Protein AF-A0AAE8NFL1-F1 (afdb_monomer)

Secondary structure (DSSP, 8-state):
-EE-TTSGGGEEB---BSTTSS--BEEEEEEEEESSSEEEEEEEEEE--SSSPEEEEEEETTPPPEEEEE---SSTT--EEEEEEEEE-SEEEEEEEEE-TTSBPPEEEEEPPPEE-

InterPro domains:
  IPR005084 Carbohydrate binding module family 6 [PS51175] (1-114)
  IPR008979 Galactose-binding-like domain superfamily [SSF49785] (3-110)
  IPR055240 Alpha-galactosidase, CBM13 domain [PF22704] (26-110)

Sequence (117 aa):
MSSCGACSGGQDVGYVGNGDGTSNGTLTINGISVAADGTYSVAIAYVNGDSAPRSAQLSFDGAAPVSVSFPSTGGWGNVSTLTVTGAFRQGSANTLKFANPTGWAPDIDGIGAPAKQ

Solvent-accessible surface area (backbone atoms only — not comparable to full-atom values): 6156 Å² total; per-residue (Å²): 114,44,84,22,86,67,32,66,94,36,32,28,44,53,78,24,8,13,59,80,76,79,50,80,30,64,46,71,50,69,59,45,62,39,96,51,68,46,50,26,41,31,38,34,34,31,27,24,48,48,94,56,63,30,44,31,32,40,21,41,69,80,42,84,64,44,83,44,79,43,61,48,39,85,23,74,69,29,71,42,74,49,77,45,74,44,59,48,56,53,44,45,80,30,36,44,34,41,32,17,89,85,26,46,28,50,26,37,41,46,69,52,78,65,41,77,112

Mean predicted aligned error: 5.53 Å

pLDDT: mean 87.41, std 10.49, range [55.75, 96.31]

Radius of gyration: 13.8 Å; Cα contacts (8 Å, |Δi|>4): 326; chains: 1; bounding box: 31×30×35 Å

Nearest PDB structures (foldseek):
  7byx-assembly4_D  TM=9.522E-01  e=3.851E-08  Phanerodontia chrysosporium
  7byv-assembly1_A  TM=9.516E-01  e=8.479E-08  Phanerodontia chrysosporium
  7byt-assembly1_A  TM=9.484E-01  e=9.420E-08  Phanerodontia chrysosporium
  2w46-assembly1_A  TM=7.228E-01  e=1.060E-06  Cellvibrio japonicus
  2w3j-assembly1_A  TM=6.649E-01  e=3.200E-06  uncultured bacterium

Organism: Burkholderia cepacia (NCBI:txid292)

Structure (mmCIF, N/CA/C/O backbone):
data_AF-A0AAE8NFL1-F1
#
_entry.id   AF-A0AAE8NFL1-F1
#
loop_
_atom_site.group_PDB
_atom_site.id
_atom_site.type_symbol
_atom_site.label_atom_id
_atom_site.label_alt_id
_atom_site.label_comp_id
_atom_site.label_asym_id
_atom_site.label_entity_id
_atom_site.label_seq_id
_atom_site.pdbx_PDB_ins_code
_atom_site.Cartn_x
_atom_site.Cartn_y
_atom_site.Cartn_z
_atom_site.occupancy
_atom_site.B_iso_or_equiv
_atom_site.auth_seq_id
_atom_site.auth_comp_id
_atom_site.auth_asym_id
_atom_site.auth_atom_id
_atom_site.pdbx_PDB_model_num
ATOM 1 N N . MET A 1 1 ? -5.252 8.287 -13.217 1.00 55.75 1 MET A N 1
ATOM 2 C CA . MET A 1 1 ? -5.625 6.878 -13.435 1.00 55.75 1 MET A CA 1
ATOM 3 C C . MET A 1 1 ? -5.010 6.455 -14.749 1.00 55.75 1 MET A C 1
ATOM 5 O O . MET A 1 1 ? -5.146 7.201 -15.718 1.00 55.75 1 MET A O 1
ATOM 9 N N . SER A 1 2 ? -4.289 5.346 -14.756 1.00 59.56 2 SER A N 1
ATOM 10 C CA . SER A 1 2 ? -3.659 4.756 -15.941 1.00 59.56 2 SER A CA 1
ATOM 11 C C . SER A 1 2 ? -4.428 3.506 -16.361 1.00 59.56 2 SER A C 1
ATOM 13 O O . SER A 1 2 ? -5.181 2.931 -15.580 1.00 59.56 2 SER A O 1
ATOM 15 N N . SER A 1 3 ? -4.336 3.139 -17.639 1.00 61.06 3 SER A N 1
ATOM 16 C CA . SER A 1 3 ? -4.968 1.924 -18.152 1.00 61.06 3 SER A CA 1
ATOM 17 C C . SER A 1 3 ? -4.056 0.728 -17.901 1.00 61.06 3 SER A C 1
ATOM 19 O O . SER A 1 3 ? -2.947 0.687 -18.435 1.00 61.06 3 SER A O 1
ATOM 21 N N . CYS A 1 4 ? -4.549 -0.265 -17.173 1.00 60.00 4 CYS A N 1
ATOM 22 C CA . CYS A 1 4 ? -3.849 -1.513 -16.902 1.00 60.00 4 CYS A CA 1
ATOM 23 C C . CYS A 1 4 ? -4.828 -2.670 -17.130 1.00 60.00 4 CYS A C 1
ATOM 25 O O . CYS A 1 4 ? -5.733 -2.904 -16.338 1.00 60.00 4 CYS A O 1
ATOM 27 N N . GLY A 1 5 ? -4.673 -3.398 -18.242 1.00 59.81 5 GLY A N 1
ATOM 28 C CA . GLY A 1 5 ? -5.623 -4.446 -18.648 1.00 59.81 5 GLY A CA 1
ATOM 29 C C . GLY A 1 5 ? -5.706 -5.640 -17.689 1.00 59.81 5 GLY A C 1
ATOM 30 O O . GLY A 1 5 ? -6.702 -6.357 -17.702 1.00 59.81 5 GLY A O 1
ATOM 31 N N . ALA A 1 6 ? -4.680 -5.841 -16.859 1.00 66.81 6 ALA A N 1
ATOM 32 C CA . ALA A 1 6 ? -4.647 -6.864 -15.815 1.00 66.81 6 ALA A CA 1
ATOM 33 C C . ALA A 1 6 ? -5.152 -6.363 -14.448 1.00 66.81 6 ALA A C 1
ATOM 35 O O . ALA A 1 6 ? -5.331 -7.171 -13.540 1.00 66.81 6 ALA A O 1
ATOM 36 N N . CYS A 1 7 ? -5.365 -5.054 -14.302 1.00 65.56 7 CYS A N 1
ATOM 37 C CA . CYS A 1 7 ? -5.812 -4.433 -13.065 1.0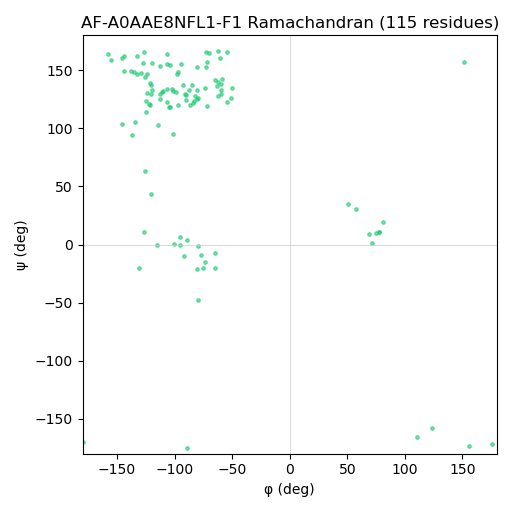0 65.56 7 CYS A CA 1
ATOM 38 C C . CYS A 1 7 ? -7.324 -4.587 -12.891 1.00 65.56 7 CYS A C 1
ATOM 40 O O . CYS A 1 7 ? -8.089 -4.702 -13.859 1.00 65.56 7 CYS A O 1
ATOM 42 N N . SER A 1 8 ? -7.771 -4.588 -11.642 1.00 66.44 8 SER A N 1
ATOM 43 C CA . SER A 1 8 ? -9.181 -4.569 -11.288 1.00 66.44 8 SER A CA 1
ATOM 44 C C . SER A 1 8 ? -9.888 -3.381 -11.957 1.00 66.44 8 SER A C 1
ATOM 46 O O . SER A 1 8 ? -9.488 -2.227 -11.863 1.00 66.44 8 SER A O 1
ATOM 48 N N . GLY A 1 9 ? -10.923 -3.668 -12.752 1.00 65.06 9 GLY A N 1
ATOM 49 C CA . GLY A 1 9 ? -11.628 -2.635 -13.524 1.00 65.06 9 GLY A CA 1
ATOM 50 C C . GLY A 1 9 ? -10.828 -2.009 -14.678 1.00 65.06 9 GLY A C 1
ATOM 51 O O . GLY A 1 9 ? -11.304 -1.052 -15.286 1.00 65.06 9 GLY A O 1
ATOM 52 N N . GLY A 1 10 ? -9.652 -2.547 -15.018 1.00 71.19 10 GLY A N 1
ATOM 53 C CA . GLY A 1 10 ? -8.826 -2.087 -16.137 1.00 71.19 10 GLY A CA 1
ATOM 54 C C . GLY A 1 10 ? -8.036 -0.800 -15.868 1.00 71.19 10 GLY A C 1
ATOM 55 O O . GLY A 1 10 ? -7.510 -0.207 -16.816 1.00 71.19 10 GLY A O 1
ATOM 56 N N . GLN A 1 11 ? -7.983 -0.334 -14.616 1.00 72.44 11 GLN A N 1
ATOM 57 C CA . GLN A 1 11 ? -7.366 0.939 -14.239 1.00 72.44 11 GLN A CA 1
ATOM 58 C C . GLN A 1 11 ? -6.552 0.821 -12.953 1.00 72.44 11 GLN A C 1
ATOM 60 O O . GLN A 1 11 ? -6.910 0.065 -12.061 1.00 72.44 11 GLN A O 1
ATOM 65 N N . ASP A 1 12 ? -5.502 1.625 -12.840 1.00 73.81 12 ASP A N 1
ATOM 66 C CA . ASP A 1 12 ? -4.704 1.787 -11.626 1.00 73.81 12 ASP A CA 1
ATOM 67 C C . ASP A 1 12 ? -4.461 3.271 -11.298 1.00 73.81 12 ASP A C 1
ATOM 69 O O . ASP A 1 12 ? -4.650 4.194 -12.109 1.00 73.81 12 ASP A O 1
ATOM 73 N N . VAL A 1 13 ? -4.077 3.528 -10.049 1.00 78.50 13 VAL A N 1
ATOM 74 C CA . VAL A 1 13 ? -3.696 4.854 -9.562 1.00 78.50 13 VAL A CA 1
ATOM 75 C C . VAL A 1 13 ? -2.175 4.946 -9.499 1.00 78.50 13 VAL A C 1
ATOM 77 O O . VAL A 1 13 ? -1.560 4.570 -8.502 1.00 78.50 13 VAL A O 1
ATOM 80 N N . GLY A 1 14 ? -1.585 5.480 -10.568 1.00 75.31 14 GLY A N 1
ATOM 81 C CA . GLY A 1 14 ? -0.178 5.876 -10.609 1.00 75.31 14 GLY A CA 1
ATOM 82 C C . GLY A 1 14 ? 0.085 7.317 -10.163 1.00 75.31 14 GLY A C 1
ATOM 83 O O . GLY A 1 14 ? -0.824 8.039 -9.739 1.00 75.31 14 GLY A O 1
ATOM 84 N N . TYR A 1 15 ? 1.346 7.744 -10.282 1.00 73.81 15 TYR A N 1
ATOM 85 C CA . TYR A 1 15 ? 1.845 9.071 -9.868 1.00 73.81 15 TYR A CA 1
ATOM 86 C C . TYR A 1 15 ? 1.618 9.397 -8.381 1.00 73.81 15 TYR A C 1
ATOM 88 O O . TYR A 1 15 ? 1.459 10.554 -7.986 1.00 73.81 15 TYR A O 1
ATOM 96 N N . VAL A 1 16 ? 1.614 8.371 -7.532 1.00 78.62 16 VAL A N 1
ATOM 97 C C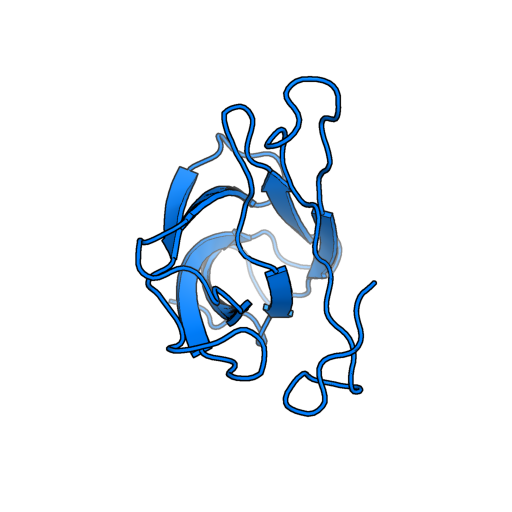A . VAL A 1 16 ? 1.603 8.545 -6.078 1.00 78.62 16 VAL A CA 1
ATOM 98 C C . VAL A 1 16 ? 3.036 8.806 -5.609 1.00 78.62 16 VAL A C 1
ATOM 100 O O . VAL A 1 16 ? 3.950 8.045 -5.915 1.00 78.62 16 VAL A O 1
ATOM 103 N N . GLY A 1 17 ? 3.237 9.876 -4.848 1.00 76.50 17 GLY A N 1
ATOM 104 C CA . GLY A 1 17 ? 4.527 10.308 -4.323 1.00 76.50 17 GLY A CA 1
ATOM 105 C C . GLY A 1 17 ? 5.061 11.596 -4.946 1.00 76.50 17 GLY A C 1
ATOM 106 O O . GLY A 1 17 ? 4.334 12.360 -5.581 1.00 76.50 17 GLY A O 1
ATOM 107 N N . ASN A 1 18 ? 6.348 11.828 -4.708 1.00 78.56 18 ASN A N 1
ATOM 108 C CA . ASN A 1 18 ? 7.108 13.015 -5.095 1.00 78.56 18 ASN A CA 1
ATOM 109 C C . ASN A 1 18 ? 8.277 12.639 -6.010 1.00 78.56 18 ASN A C 1
ATOM 111 O O . ASN A 1 18 ? 9.417 13.058 -5.817 1.00 78.56 18 ASN A O 1
ATOM 115 N N . GLY A 1 19 ? 8.029 11.759 -6.977 1.00 62.47 19 GLY A N 1
ATOM 116 C CA . GLY A 1 19 ? 9.095 11.303 -7.864 1.00 62.47 19 GLY A CA 1
ATOM 117 C C . GLY A 1 19 ? 9.482 12.304 -8.955 1.00 62.47 19 GLY A C 1
ATOM 118 O O . GLY A 1 19 ? 10.500 12.098 -9.607 1.00 62.47 19 GLY A O 1
ATOM 119 N N . ASP A 1 20 ? 8.727 13.389 -9.141 1.00 71.25 20 ASP A N 1
ATOM 120 C CA . ASP A 1 20 ? 9.103 14.536 -9.983 1.00 71.25 20 ASP A CA 1
ATOM 121 C C . ASP A 1 20 ? 9.752 15.688 -9.184 1.00 71.25 20 ASP A C 1
ATOM 123 O O . ASP A 1 20 ? 10.113 16.712 -9.763 1.00 71.25 20 ASP A O 1
ATOM 127 N N . GLY A 1 21 ? 9.894 15.545 -7.859 1.00 66.81 21 GLY A N 1
ATOM 128 C CA . GLY A 1 21 ? 10.486 16.546 -6.968 1.00 66.81 21 GLY A CA 1
ATOM 129 C C . GLY A 1 21 ? 9.637 17.803 -6.732 1.00 66.81 21 GLY A C 1
ATOM 130 O O . GLY A 1 21 ? 10.091 18.700 -6.019 1.00 66.81 21 GLY A O 1
ATOM 131 N N . THR A 1 22 ? 8.436 17.895 -7.314 1.00 65.88 22 THR A N 1
ATOM 132 C CA . THR A 1 22 ? 7.552 19.074 -7.210 1.00 65.88 22 THR A CA 1
ATOM 133 C C . THR A 1 22 ? 6.109 18.733 -6.831 1.00 65.88 22 THR A C 1
ATOM 135 O O . THR A 1 22 ? 5.398 19.589 -6.302 1.00 65.88 22 THR A O 1
ATOM 138 N N . SER A 1 23 ? 5.686 17.488 -7.035 1.00 67.75 23 SER A N 1
ATOM 139 C CA . SER A 1 23 ? 4.375 16.961 -6.675 1.00 67.75 23 SER A CA 1
ATOM 140 C C . SER A 1 23 ? 4.427 16.230 -5.336 1.00 67.75 23 SER A C 1
ATOM 142 O O . SER A 1 23 ? 5.410 15.606 -4.978 1.00 67.75 23 SER A O 1
ATOM 144 N N . ASN A 1 24 ? 3.340 16.244 -4.572 1.00 73.38 24 ASN A N 1
ATOM 145 C CA . ASN A 1 24 ? 3.199 15.377 -3.398 1.00 73.38 24 ASN A CA 1
ATOM 146 C C . ASN A 1 24 ? 1.904 14.580 -3.531 1.00 73.38 24 ASN A C 1
ATOM 148 O O . ASN A 1 24 ? 0.942 14.778 -2.782 1.00 73.38 24 ASN A O 1
ATOM 152 N N . GLY A 1 25 ? 1.856 13.744 -4.570 1.00 82.31 25 GLY A N 1
ATOM 153 C CA . GLY A 1 25 ? 0.705 12.901 -4.854 1.00 82.31 25 GLY A CA 1
ATOM 154 C C . GLY A 1 25 ? 0.486 11.929 -3.701 1.00 82.31 25 GLY A C 1
ATOM 155 O O . GLY A 1 25 ? 1.403 11.221 -3.289 1.00 82.31 25 GLY A O 1
ATOM 156 N N . THR A 1 26 ? -0.728 11.873 -3.165 1.00 88.12 26 THR A N 1
ATOM 157 C CA . THR A 1 26 ? -1.095 10.853 -2.177 1.00 88.12 26 THR A CA 1
ATOM 158 C C . THR A 1 26 ? -2.378 10.173 -2.608 1.00 88.12 26 THR A C 1
ATOM 160 O O . THR A 1 26 ? -3.242 10.802 -3.218 1.00 88.12 26 THR A O 1
ATOM 163 N N . LEU A 1 27 ? -2.497 8.892 -2.281 1.00 90.19 27 LEU A N 1
ATOM 164 C CA . LEU A 1 27 ? -3.716 8.118 -2.470 1.00 90.19 27 LEU A CA 1
ATOM 165 C C . LEU A 1 27 ? -4.265 7.763 -1.095 1.00 90.19 27 LEU A C 1
ATOM 167 O O . LEU A 1 27 ? -3.542 7.227 -0.265 1.00 90.19 27 LEU A O 1
ATOM 171 N N . THR A 1 28 ? -5.546 8.026 -0.861 1.00 92.44 28 THR A N 1
ATOM 172 C CA . THR A 1 28 ? -6.232 7.575 0.352 1.00 92.44 28 THR A CA 1
ATOM 173 C C . THR A 1 28 ? -7.409 6.707 -0.047 1.00 92.44 28 THR A C 1
ATOM 175 O O . THR A 1 28 ? -8.323 7.173 -0.729 1.00 92.44 28 THR A O 1
ATOM 178 N N . ILE A 1 29 ? -7.396 5.456 0.404 1.00 92.12 29 ILE A N 1
ATOM 179 C CA . ILE A 1 29 ? -8.546 4.562 0.321 1.00 92.12 29 ILE A CA 1
ATOM 180 C C . ILE A 1 29 ? -9.402 4.819 1.555 1.00 92.12 29 ILE A C 1
ATOM 182 O O . ILE A 1 29 ? -8.930 4.688 2.683 1.00 92.12 29 ILE A O 1
ATOM 186 N N . ASN A 1 30 ? -10.647 5.223 1.324 1.00 92.06 30 ASN A N 1
ATOM 187 C CA . ASN A 1 30 ? -11.619 5.530 2.367 1.00 92.06 30 ASN A CA 1
ATOM 188 C C . ASN A 1 30 ? -12.668 4.421 2.450 1.00 92.06 30 ASN A C 1
ATOM 190 O O . ASN A 1 30 ? -12.839 3.652 1.506 1.00 92.06 30 ASN A O 1
ATOM 194 N N . GLY A 1 31 ? -13.420 4.387 3.548 1.00 91.75 31 GLY A N 1
ATOM 195 C CA . GLY A 1 31 ? -14.570 3.491 3.652 1.00 91.75 31 GLY A CA 1
ATOM 196 C C . GLY A 1 31 ? -14.204 2.051 4.014 1.00 91.75 31 GLY A C 1
ATOM 197 O O . GLY A 1 31 ? -14.989 1.141 3.752 1.00 91.75 31 GLY A O 1
ATOM 198 N N . ILE A 1 32 ? -13.010 1.812 4.568 1.00 92.94 32 ILE A N 1
ATOM 199 C CA . ILE A 1 32 ? -12.557 0.461 4.902 1.00 92.94 32 ILE A CA 1
ATOM 200 C C . ILE A 1 32 ? -13.360 -0.031 6.107 1.00 92.94 32 ILE A C 1
ATOM 202 O O . ILE A 1 32 ? -13.325 0.568 7.187 1.00 92.94 32 ILE A O 1
ATOM 206 N N . SER A 1 33 ? -14.103 -1.123 5.913 1.00 93.62 33 SER A N 1
ATOM 207 C CA . SER A 1 33 ? -14.963 -1.678 6.951 1.00 93.62 33 SER A CA 1
ATOM 208 C C . SER A 1 33 ? -14.356 -2.883 7.648 1.00 93.62 33 SER A C 1
ATOM 210 O O . SER A 1 33 ? -13.882 -3.812 6.998 1.00 93.62 33 SER A O 1
ATOM 212 N N . VAL A 1 34 ? -14.403 -2.866 8.981 1.00 93.62 34 VAL A N 1
ATOM 213 C CA . VAL A 1 34 ? -13.996 -3.981 9.836 1.00 93.62 34 VAL A CA 1
ATOM 214 C C . VAL A 1 34 ? -15.012 -4.218 10.956 1.00 93.62 34 VAL A C 1
ATOM 216 O O . VAL A 1 34 ? -15.661 -3.292 11.449 1.00 93.62 34 VAL A O 1
ATOM 219 N N . ALA A 1 35 ? -15.156 -5.480 11.365 1.00 93.50 35 ALA A N 1
ATOM 220 C CA . ALA A 1 35 ? -16.202 -5.914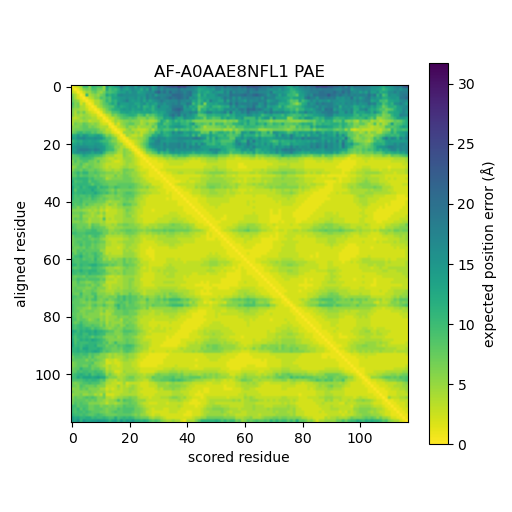 12.294 1.00 93.50 35 ALA A CA 1
ATOM 221 C C . ALA A 1 35 ? -15.892 -5.627 13.774 1.00 93.50 35 ALA A C 1
ATOM 223 O O . ALA A 1 35 ? -16.806 -5.602 14.596 1.00 93.50 35 ALA A O 1
ATOM 224 N N . ALA A 1 36 ? -14.620 -5.431 14.119 1.00 95.69 36 ALA A N 1
ATOM 225 C CA . ALA A 1 36 ? -14.158 -5.177 15.480 1.00 95.69 36 ALA A CA 1
ATOM 226 C C . ALA A 1 36 ? -12.832 -4.409 15.463 1.00 95.69 36 ALA A C 1
ATOM 228 O O . ALA A 1 36 ? -12.084 -4.500 14.489 1.00 95.69 36 ALA A O 1
ATOM 229 N N . ASP A 1 37 ? -12.504 -3.739 16.562 1.00 95.81 37 ASP A N 1
ATOM 230 C CA . ASP A 1 37 ? -11.168 -3.181 16.769 1.00 95.81 37 ASP A CA 1
ATOM 231 C C . ASP A 1 37 ? -10.102 -4.289 16.708 1.00 95.81 37 ASP A C 1
ATOM 233 O O . ASP A 1 37 ? -10.314 -5.416 17.184 1.00 95.81 37 ASP A O 1
ATOM 237 N N . GLY A 1 38 ? -8.945 -3.979 16.126 1.00 96.12 38 GLY A N 1
ATOM 238 C CA . GLY A 1 38 ? -7.792 -4.876 16.148 1.00 96.12 38 GLY A CA 1
ATOM 239 C C . GLY A 1 38 ? -6.810 -4.658 15.008 1.00 96.12 38 GLY A C 1
ATOM 240 O O . GLY A 1 38 ? -6.937 -3.722 14.219 1.00 96.12 38 GLY A O 1
ATOM 241 N N . THR A 1 39 ? -5.827 -5.552 14.926 1.00 96.31 39 THR A N 1
ATOM 242 C CA . THR A 1 39 ? -4.869 -5.602 13.820 1.00 96.31 39 THR A CA 1
ATOM 243 C C . THR A 1 39 ? -5.429 -6.451 12.686 1.00 96.31 39 THR A C 1
ATOM 245 O O . THR A 1 39 ? -5.927 -7.557 12.903 1.00 96.31 39 THR A O 1
ATOM 248 N N . TYR A 1 40 ? -5.335 -5.931 11.470 1.00 96.06 40 TYR A N 1
ATOM 249 C CA . TYR A 1 40 ? -5.793 -6.579 10.252 1.00 96.06 40 TYR A CA 1
ATOM 250 C C . TYR A 1 40 ? -4.653 -6.680 9.248 1.00 96.06 40 TYR A C 1
ATOM 252 O O . TYR A 1 40 ? -3.806 -5.791 9.149 1.00 96.06 40 TYR A O 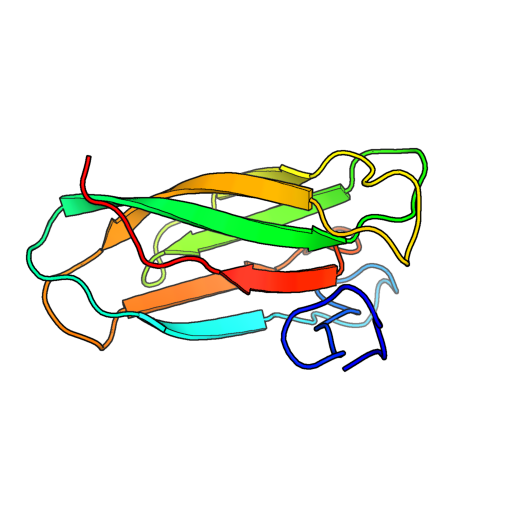1
ATOM 260 N N . SER A 1 41 ? -4.672 -7.757 8.475 1.00 95.12 41 SER A N 1
ATOM 261 C CA . SER A 1 41 ? -3.862 -7.939 7.278 1.00 95.12 41 SER A CA 1
ATOM 262 C C . SER A 1 41 ? -4.643 -7.434 6.066 1.00 95.12 41 SER A C 1
ATOM 264 O O . SER A 1 41 ? -5.799 -7.808 5.870 1.00 95.12 41 SER A O 1
ATOM 266 N N . VAL A 1 42 ? -4.018 -6.594 5.248 1.00 94.56 42 VAL A N 1
ATOM 267 C CA . VAL A 1 42 ? -4.584 -6.035 4.018 1.00 94.56 42 VAL A CA 1
ATOM 268 C C . VAL A 1 42 ? -3.667 -6.409 2.863 1.00 94.56 42 VAL A C 1
ATOM 270 O O . VAL A 1 42 ? -2.487 -6.058 2.865 1.00 94.56 42 VAL A O 1
ATOM 273 N N . ALA A 1 43 ? -4.201 -7.124 1.876 1.00 95.44 43 ALA A N 1
ATOM 274 C CA . ALA A 1 43 ? -3.494 -7.378 0.628 1.00 95.44 43 ALA A CA 1
ATOM 275 C C . ALA A 1 43 ? -3.603 -6.144 -0.273 1.00 95.44 43 ALA A C 1
ATOM 277 O O . ALA A 1 43 ? -4.705 -5.677 -0.542 1.00 95.44 43 ALA A O 1
ATOM 278 N N . ILE A 1 44 ? -2.479 -5.620 -0.744 1.00 95.19 44 ILE A N 1
ATOM 279 C CA . ILE A 1 44 ? -2.418 -4.497 -1.680 1.00 95.19 44 ILE A CA 1
ATOM 280 C C . ILE A 1 44 ? -2.063 -5.058 -3.047 1.00 95.19 44 ILE A C 1
ATOM 282 O O . ILE A 1 44 ? -0.987 -5.636 -3.195 1.00 95.19 44 ILE A O 1
ATOM 286 N N . ALA A 1 45 ? -2.949 -4.881 -4.022 1.00 93.31 45 ALA A N 1
ATOM 287 C CA . ALA A 1 45 ? -2.672 -5.139 -5.426 1.00 93.31 45 ALA A CA 1
ATOM 288 C C . ALA A 1 45 ? -1.959 -3.918 -6.021 1.00 93.31 45 ALA A C 1
ATOM 290 O O . ALA A 1 45 ? -2.447 -2.790 -5.916 1.00 93.31 45 ALA A O 1
ATOM 291 N N . TYR A 1 46 ? -0.781 -4.135 -6.597 1.00 93.69 46 TYR A N 1
ATOM 292 C CA . TYR A 1 46 ? 0.081 -3.069 -7.098 1.00 93.69 46 TYR A CA 1
ATOM 293 C C . TYR A 1 46 ? 0.813 -3.483 -8.374 1.00 93.69 46 TYR A C 1
ATOM 295 O O . TYR A 1 46 ? 0.964 -4.673 -8.671 1.00 93.69 46 TYR A O 1
ATOM 303 N N . VAL A 1 47 ? 1.321 -2.481 -9.085 1.00 92.62 47 VAL A N 1
ATOM 304 C CA . VAL A 1 47 ? 2.171 -2.619 -10.264 1.00 92.62 47 VAL A CA 1
ATOM 305 C C . VAL A 1 47 ? 3.469 -1.850 -10.030 1.00 92.62 47 VAL A C 1
ATOM 307 O O . VAL A 1 47 ? 3.481 -0.686 -9.629 1.00 92.62 47 VAL A O 1
ATOM 310 N N . ASN A 1 48 ? 4.594 -2.515 -10.276 1.00 92.88 48 ASN A N 1
ATOM 311 C CA . ASN A 1 48 ? 5.911 -1.896 -10.293 1.00 92.88 48 ASN A CA 1
ATOM 312 C C . ASN A 1 48 ? 6.678 -2.442 -11.497 1.00 92.88 48 ASN A C 1
ATOM 314 O O . ASN A 1 48 ? 7.302 -3.503 -11.420 1.00 92.88 48 ASN A O 1
ATOM 318 N N . GLY A 1 49 ? 6.618 -1.724 -12.617 1.00 87.75 49 GLY A N 1
ATOM 319 C CA . GLY A 1 49 ? 7.323 -2.127 -13.830 1.00 87.75 49 GLY A CA 1
ATOM 320 C C . GLY A 1 49 ? 8.814 -1.791 -13.844 1.00 87.75 49 GLY A C 1
ATOM 321 O O . GLY A 1 49 ? 9.482 -2.144 -14.815 1.00 87.75 49 GLY A O 1
ATOM 322 N N . ASP A 1 50 ? 9.351 -1.147 -12.803 1.00 89.00 50 ASP A N 1
ATOM 323 C CA . ASP A 1 50 ? 10.795 -0.940 -12.677 1.00 89.00 50 ASP A CA 1
ATOM 324 C C . ASP A 1 50 ? 11.507 -2.258 -12.343 1.00 89.00 50 ASP A C 1
ATOM 326 O O . ASP A 1 50 ? 10.924 -3.187 -11.784 1.00 89.00 50 ASP A O 1
ATOM 330 N N . SER A 1 51 ? 12.804 -2.343 -12.651 1.00 89.50 51 SER A N 1
ATOM 331 C CA . SER A 1 51 ? 13.642 -3.490 -12.270 1.00 89.50 51 SER A CA 1
ATOM 332 C C . SER A 1 51 ? 14.016 -3.495 -10.783 1.00 89.50 51 SER A C 1
ATOM 334 O O . SER A 1 51 ? 14.374 -4.541 -10.242 1.00 89.50 51 SER A O 1
ATOM 336 N N . ALA A 1 52 ? 13.923 -2.341 -10.116 1.00 92.19 52 ALA A N 1
ATOM 337 C CA . ALA A 1 52 ? 14.193 -2.174 -8.694 1.00 92.19 52 ALA A CA 1
ATOM 338 C C . ALA A 1 52 ? 12.888 -2.048 -7.880 1.00 92.19 52 ALA A C 1
ATOM 340 O O . ALA A 1 52 ? 11.865 -1.602 -8.407 1.00 92.19 52 ALA A O 1
ATOM 341 N N . PRO A 1 53 ? 12.898 -2.407 -6.582 1.00 92.94 53 PRO A N 1
ATOM 342 C CA . PRO A 1 53 ? 11.757 -2.166 -5.709 1.00 92.94 53 PRO A CA 1
ATOM 343 C C . PRO A 1 53 ? 11.449 -0.671 -5.567 1.00 92.94 53 PRO A C 1
ATOM 345 O O . PRO A 1 53 ? 12.361 0.141 -5.398 1.00 92.94 53 PRO A O 1
ATOM 348 N N . ARG A 1 54 ? 10.162 -0.321 -5.554 1.00 93.19 54 ARG A N 1
ATOM 349 C CA . ARG A 1 54 ? 9.681 1.002 -5.132 1.00 93.19 54 ARG A CA 1
ATOM 350 C C . ARG A 1 54 ? 9.282 0.973 -3.666 1.00 93.19 54 ARG A C 1
ATOM 352 O O . ARG A 1 54 ? 8.937 -0.076 -3.133 1.00 93.19 54 ARG A O 1
ATOM 359 N N . SER A 1 55 ? 9.302 2.122 -3.003 1.00 93.00 55 SER A N 1
ATOM 360 C CA . SER A 1 55 ? 8.833 2.249 -1.623 1.00 93.00 55 SER A CA 1
ATOM 361 C C . SER A 1 55 ? 7.570 3.098 -1.542 1.00 93.00 55 SER A C 1
ATOM 363 O O . SER A 1 55 ? 7.324 3.956 -2.386 1.00 93.00 55 SER A O 1
ATOM 365 N N . ALA A 1 56 ? 6.758 2.870 -0.515 1.00 94.06 56 ALA A N 1
ATOM 366 C CA . ALA A 1 56 ? 5.688 3.782 -0.131 1.00 94.06 56 ALA A CA 1
ATOM 367 C C . ALA A 1 56 ? 5.539 3.816 1.391 1.00 94.06 56 ALA A C 1
ATOM 369 O O . ALA A 1 56 ? 5.803 2.834 2.082 1.00 94.06 56 ALA A O 1
ATOM 370 N N . GLN A 1 57 ? 5.111 4.959 1.906 1.00 94.56 57 GLN A N 1
ATOM 371 C CA . GLN A 1 57 ? 4.676 5.145 3.279 1.00 94.56 57 GLN A CA 1
ATOM 372 C C . GLN A 1 57 ? 3.178 4.870 3.375 1.00 94.56 57 GLN A C 1
ATOM 374 O O . GLN A 1 57 ? 2.386 5.501 2.669 1.00 94.56 57 GLN A O 1
ATOM 379 N N . LEU A 1 58 ? 2.802 3.954 4.265 1.00 95.25 58 LEU A N 1
ATOM 380 C CA . LEU A 1 58 ? 1.417 3.594 4.539 1.00 95.25 58 LEU A CA 1
ATOM 381 C C . LEU A 1 58 ? 0.993 4.074 5.919 1.00 95.25 58 LEU A C 1
ATOM 383 O O . LEU A 1 58 ? 1.687 3.825 6.899 1.00 95.25 58 LEU A O 1
ATOM 387 N N . SER A 1 59 ? -0.160 4.727 6.006 1.00 95.88 59 SER A N 1
ATOM 388 C CA . SER A 1 59 ? -0.756 5.172 7.267 1.00 95.88 59 SER A CA 1
ATOM 389 C C . SER A 1 59 ? -2.174 4.622 7.393 1.00 95.88 59 SER A C 1
ATOM 391 O O . SER A 1 59 ? -3.008 4.841 6.512 1.00 95.88 59 SER A O 1
ATOM 393 N N . PHE A 1 60 ? -2.423 3.905 8.488 1.00 95.56 60 PHE A N 1
ATOM 394 C CA . PHE A 1 60 ? -3.719 3.333 8.852 1.00 95.56 60 PHE A CA 1
ATOM 395 C C . PHE A 1 60 ? -4.407 4.288 9.828 1.00 95.56 60 PHE A C 1
ATOM 397 O O . PHE A 1 60 ? -3.832 4.601 10.870 1.00 95.56 60 PHE A O 1
ATOM 404 N N . ASP A 1 61 ? -5.587 4.801 9.484 1.00 93.56 61 ASP A N 1
ATOM 405 C CA . ASP A 1 61 ? -6.358 5.741 10.320 1.00 93.56 61 ASP A CA 1
ATOM 406 C C . ASP A 1 61 ? -5.566 6.955 10.840 1.00 93.56 61 ASP A C 1
ATOM 408 O O . ASP A 1 61 ? -5.781 7.442 11.952 1.00 93.56 61 ASP A O 1
ATOM 412 N N . GLY A 1 62 ? -4.623 7.453 10.034 1.00 91.62 62 GLY A N 1
ATOM 413 C CA . GLY A 1 62 ? -3.773 8.591 10.393 1.00 91.62 62 GLY A CA 1
ATOM 414 C C . GLY A 1 62 ? -2.665 8.271 11.403 1.00 91.62 62 GLY A C 1
ATOM 415 O O . GLY A 1 62 ? -2.006 9.192 11.886 1.00 91.62 62 GLY A O 1
ATOM 416 N N . ALA A 1 63 ? -2.428 6.993 11.720 1.00 93.44 63 ALA A N 1
ATOM 417 C CA . ALA A 1 63 ? -1.293 6.563 12.530 1.00 93.44 63 ALA A CA 1
ATOM 418 C C . ALA A 1 63 ? 0.054 6.898 11.863 1.00 93.44 63 ALA A C 1
ATOM 420 O O . ALA A 1 63 ? 0.125 7.204 10.667 1.00 93.44 63 ALA A O 1
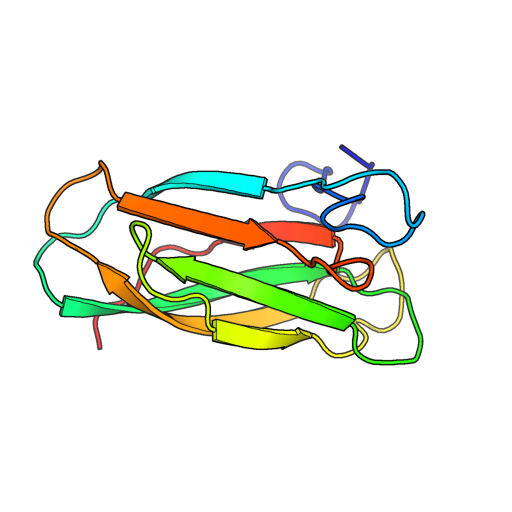ATOM 421 N N . ALA A 1 64 ? 1.138 6.809 12.641 1.00 93.44 64 ALA A N 1
ATOM 422 C CA . ALA A 1 64 ? 2.493 7.028 12.145 1.00 93.44 64 ALA A CA 1
ATOM 423 C C . ALA A 1 64 ? 2.759 6.170 10.886 1.00 93.44 64 ALA A C 1
ATOM 425 O O . ALA A 1 64 ? 2.532 4.957 10.937 1.00 93.44 64 ALA A O 1
ATOM 426 N N . PRO A 1 65 ? 3.205 6.767 9.762 1.00 92.69 65 PRO A N 1
ATOM 427 C CA . PRO A 1 65 ? 3.392 6.013 8.534 1.00 92.69 65 PRO A CA 1
ATOM 428 C C . PRO A 1 65 ? 4.494 4.958 8.658 1.00 92.69 65 PRO A C 1
ATOM 430 O O . PRO A 1 65 ? 5.549 5.215 9.238 1.00 92.69 65 PRO A O 1
ATOM 433 N N . VAL A 1 66 ? 4.274 3.797 8.048 1.00 93.69 66 VAL A N 1
ATOM 434 C CA . VAL A 1 66 ? 5.265 2.723 7.923 1.00 93.69 66 VAL A CA 1
ATOM 435 C C . VAL A 1 66 ? 5.784 2.651 6.493 1.00 93.69 66 VAL A C 1
ATOM 437 O O . VAL A 1 66 ? 5.006 2.685 5.542 1.00 93.69 66 VAL A O 1
ATOM 440 N N . SER A 1 67 ? 7.103 2.556 6.328 1.00 94.19 67 SER A N 1
ATOM 441 C CA . SER A 1 67 ? 7.717 2.378 5.009 1.00 94.19 67 SER A CA 1
ATOM 442 C C . SER A 1 67 ? 7.636 0.918 4.580 1.00 94.19 67 SER A C 1
ATOM 444 O O . SER A 1 67 ? 8.123 0.032 5.281 1.00 94.19 67 SER A O 1
ATOM 446 N N . VAL A 1 68 ? 7.068 0.677 3.404 1.00 95.31 68 VAL A N 1
ATOM 447 C CA . VAL A 1 68 ? 6.917 -0.649 2.801 1.00 95.31 68 VAL A CA 1
ATOM 448 C C . VAL A 1 68 ? 7.613 -0.667 1.446 1.00 95.31 68 VAL A C 1
ATOM 450 O O . VAL A 1 68 ? 7.540 0.299 0.685 1.00 95.31 68 VAL A O 1
ATOM 453 N N . SER A 1 69 ? 8.307 -1.769 1.165 1.00 95.38 69 SER A N 1
ATOM 454 C CA . SER A 1 69 ? 8.989 -2.016 -0.104 1.00 95.38 69 SER A CA 1
ATOM 455 C C . SER A 1 69 ? 8.133 -2.909 -0.996 1.00 95.38 69 SER A C 1
ATOM 457 O O . SER A 1 69 ? 7.654 -3.952 -0.554 1.00 95.38 69 SER A O 1
ATOM 459 N N . PHE A 1 70 ? 7.970 -2.500 -2.247 1.00 95.12 70 PHE A N 1
ATOM 460 C CA . PHE A 1 70 ? 7.182 -3.149 -3.282 1.00 95.12 70 PHE A CA 1
ATOM 461 C C . PHE A 1 70 ? 8.129 -3.635 -4.389 1.00 95.12 70 PHE A C 1
ATOM 463 O O . PHE A 1 70 ? 8.622 -2.818 -5.176 1.00 95.12 70 PHE A O 1
ATOM 470 N N . PRO A 1 71 ? 8.440 -4.944 -4.434 1.00 95.19 71 PRO A N 1
ATOM 471 C CA . PRO A 1 71 ? 9.286 -5.541 -5.467 1.00 95.19 71 PRO A CA 1
ATOM 472 C C . PRO A 1 71 ? 8.802 -5.268 -6.894 1.00 95.19 71 PRO A C 1
ATOM 474 O O . PRO A 1 71 ? 7.672 -4.847 -7.111 1.00 95.19 71 PRO A O 1
ATOM 477 N N . SER A 1 72 ? 9.657 -5.519 -7.886 1.00 93.69 72 SER A N 1
ATOM 478 C CA . SER A 1 72 ? 9.231 -5.487 -9.288 1.00 93.69 72 SER A CA 1
ATOM 479 C C . SER A 1 72 ? 8.125 -6.514 -9.537 1.00 93.69 72 SER A C 1
ATOM 481 O O . SER A 1 72 ? 8.221 -7.656 -9.082 1.00 93.69 72 SER A O 1
ATOM 483 N N . THR A 1 73 ? 7.107 -6.134 -10.306 1.00 92.19 73 THR A N 1
ATOM 484 C CA . THR A 1 73 ? 6.077 -7.058 -10.804 1.00 92.19 73 THR A CA 1
ATOM 485 C C . THR A 1 73 ? 6.458 -7.677 -12.151 1.00 92.19 73 THR A C 1
ATOM 487 O O . THR A 1 73 ? 5.686 -8.428 -12.745 1.00 92.19 73 THR A O 1
ATOM 490 N N . GLY A 1 74 ? 7.664 -7.394 -12.655 1.00 89.00 74 GLY A N 1
ATOM 491 C CA . GLY A 1 74 ? 8.145 -7.896 -13.943 1.00 89.00 74 GLY A CA 1
ATOM 492 C C . GLY A 1 74 ? 7.575 -7.150 -15.152 1.00 89.00 74 GLY A C 1
ATOM 493 O O . GLY A 1 74 ? 7.734 -7.618 -16.276 1.00 89.00 74 GLY A O 1
ATOM 494 N N . GLY A 1 75 ? 6.905 -6.012 -14.937 1.00 85.56 75 GLY A N 1
ATOM 495 C CA . GLY A 1 75 ? 6.438 -5.119 -15.996 1.00 85.56 75 GLY A CA 1
ATOM 496 C C . GLY A 1 75 ? 5.179 -4.337 -15.621 1.00 85.56 75 GLY A C 1
ATOM 497 O O . GLY A 1 75 ? 4.389 -4.770 -14.789 1.00 85.56 75 GLY A O 1
ATOM 498 N N . TRP A 1 76 ? 4.960 -3.206 -16.295 1.00 81.62 76 TRP A N 1
ATOM 499 C CA . TRP A 1 76 ? 3.811 -2.309 -16.078 1.00 81.62 76 TRP A CA 1
ATOM 500 C C . TRP A 1 76 ? 2.438 -2.914 -16.429 1.00 81.62 76 TRP A C 1
ATOM 502 O O . TRP A 1 76 ? 1.412 -2.300 -16.174 1.00 81.62 76 TRP A O 1
ATOM 512 N N . GLY A 1 77 ? 2.402 -4.113 -17.020 1.00 84.12 77 GLY A N 1
ATOM 513 C CA . GLY A 1 77 ? 1.169 -4.861 -17.292 1.00 84.12 77 GLY A CA 1
ATOM 514 C C . GLY A 1 77 ? 0.877 -5.985 -16.294 1.00 84.12 77 GLY A C 1
ATOM 515 O O . GLY A 1 77 ? -0.108 -6.694 -16.476 1.00 84.12 77 GLY A O 1
ATOM 516 N N . ASN A 1 78 ? 1.727 -6.179 -15.281 1.00 85.75 78 ASN A N 1
ATOM 517 C CA . ASN A 1 78 ? 1.629 -7.288 -14.336 1.00 85.75 78 ASN A CA 1
ATOM 518 C C . ASN A 1 78 ? 1.282 -6.772 -12.941 1.00 85.75 78 ASN A C 1
ATOM 520 O O . ASN A 1 78 ? 2.014 -5.955 -12.378 1.00 85.75 78 ASN A O 1
ATOM 524 N N . VAL A 1 79 ? 0.213 -7.314 -12.365 1.00 89.44 79 VAL A N 1
ATOM 525 C CA . VAL A 1 79 ? -0.198 -7.033 -10.988 1.00 89.44 79 VAL A CA 1
ATOM 526 C C . VAL A 1 79 ? 0.411 -8.073 -10.052 1.00 89.44 79 VAL A C 1
ATOM 528 O O . VAL A 1 79 ? 0.408 -9.269 -10.344 1.00 89.44 79 VAL A O 1
ATOM 531 N N . SER A 1 80 ? 0.915 -7.621 -8.909 1.00 92.75 80 SER A N 1
ATOM 532 C CA . SER A 1 80 ? 1.302 -8.481 -7.790 1.00 92.75 80 SER A CA 1
ATOM 533 C C . SER A 1 80 ? 0.619 -8.014 -6.511 1.00 92.75 80 SER A C 1
ATOM 535 O O . SER A 1 80 ? 0.085 -6.908 -6.441 1.00 92.75 80 SER A O 1
ATOM 537 N N . THR A 1 81 ? 0.630 -8.860 -5.484 1.00 93.88 81 THR A N 1
ATOM 538 C CA . THR A 1 81 ? 0.012 -8.555 -4.193 1.00 93.88 81 THR A CA 1
ATOM 539 C C . THR A 1 81 ? 1.033 -8.571 -3.070 1.00 93.88 81 THR A C 1
ATOM 541 O O . THR A 1 81 ? 1.792 -9.532 -2.937 1.00 93.88 81 THR A O 1
ATOM 544 N N . LEU A 1 82 ? 1.012 -7.547 -2.219 1.00 95.75 82 LEU A N 1
ATOM 545 C CA . LEU A 1 82 ? 1.799 -7.490 -0.989 1.00 95.75 82 LEU A CA 1
ATOM 546 C C . LEU A 1 82 ? 0.869 -7.344 0.213 1.00 95.75 82 LEU A C 1
ATOM 548 O O . LEU A 1 82 ? 0.007 -6.471 0.228 1.00 95.75 82 LEU A O 1
ATOM 552 N N . THR A 1 83 ? 1.046 -8.189 1.227 1.00 95.50 83 THR A N 1
ATOM 553 C CA . THR A 1 83 ? 0.253 -8.099 2.459 1.00 95.50 83 THR A CA 1
ATOM 554 C C . THR A 1 83 ? 0.940 -7.184 3.460 1.00 95.50 83 THR A C 1
ATOM 556 O O . THR A 1 83 ? 2.115 -7.370 3.772 1.00 95.50 83 THR A O 1
ATOM 559 N N . VAL A 1 84 ? 0.192 -6.220 3.985 1.00 94.94 84 VAL A N 1
ATOM 560 C CA . VAL A 1 84 ? 0.615 -5.323 5.065 1.00 94.94 84 VAL A CA 1
ATOM 561 C C . VAL A 1 84 ? -0.312 -5.475 6.259 1.00 94.94 84 VAL A C 1
ATOM 563 O O . VAL A 1 84 ? -1.462 -5.880 6.111 1.00 94.94 84 VAL A O 1
ATOM 566 N N . THR A 1 85 ? 0.172 -5.133 7.446 1.00 95.25 85 THR A N 1
ATOM 567 C CA . THR A 1 85 ? -0.604 -5.229 8.685 1.00 95.25 85 THR A CA 1
ATOM 568 C C . THR A 1 85 ? -0.733 -3.868 9.343 1.00 95.25 85 THR A C 1
ATOM 570 O O . THR A 1 85 ? 0.257 -3.143 9.451 1.00 95.25 85 THR A O 1
ATOM 573 N N . GLY A 1 86 ? -1.926 -3.545 9.829 1.00 94.19 86 GLY A N 1
ATOM 574 C CA . GLY A 1 86 ? -2.192 -2.299 10.538 1.00 94.19 86 GLY A CA 1
ATOM 575 C C . GLY A 1 86 ? -3.415 -2.407 11.437 1.00 94.19 86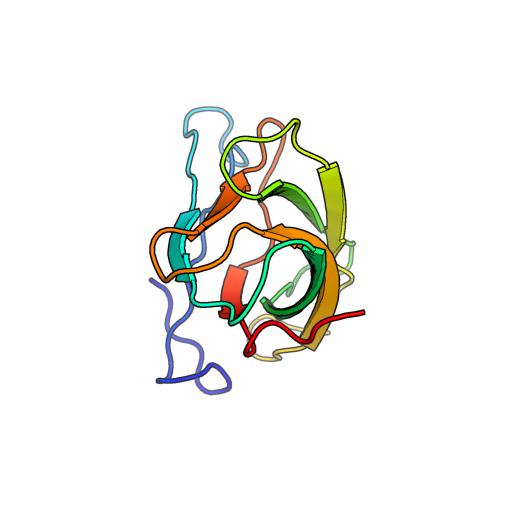 GLY A C 1
ATOM 576 O O . GLY A 1 86 ? -4.199 -3.349 11.328 1.00 94.19 86 GLY A O 1
ATOM 577 N N . ALA A 1 87 ? -3.553 -1.462 12.361 1.00 95.38 87 ALA A N 1
ATOM 578 C CA . ALA A 1 87 ? -4.700 -1.410 13.255 1.00 95.38 87 ALA A CA 1
ATOM 579 C C . ALA A 1 87 ? -5.868 -0.673 12.587 1.00 95.38 87 ALA A C 1
ATOM 581 O O . ALA A 1 87 ? -5.660 0.380 11.989 1.00 95.38 87 ALA A O 1
ATOM 582 N N . PHE A 1 88 ? -7.077 -1.209 12.740 1.00 95.94 88 PHE A N 1
ATOM 583 C CA . PHE A 1 88 ? -8.327 -0.557 12.355 1.00 95.94 88 PHE A CA 1
ATOM 584 C C . PHE A 1 88 ? -9.309 -0.548 13.522 1.00 95.94 88 PHE A C 1
ATOM 586 O O . PHE A 1 88 ? -9.248 -1.398 14.421 1.00 95.94 88 PHE A O 1
ATOM 593 N N . ARG A 1 89 ? -10.237 0.406 13.485 1.00 96.12 89 ARG A N 1
ATOM 594 C CA . ARG A 1 89 ? -11.351 0.514 14.429 1.00 96.12 89 ARG A CA 1
ATOM 595 C C . ARG A 1 89 ? -12.618 -0.083 13.834 1.00 96.12 89 ARG A C 1
ATOM 597 O O . ARG A 1 89 ? -12.867 0.018 12.635 1.00 96.12 89 ARG A O 1
ATOM 604 N N . GLN A 1 90 ? -13.455 -0.676 14.672 1.00 96.19 90 GLN A N 1
ATOM 605 C CA . GLN A 1 90 ? -14.771 -1.167 14.292 1.00 96.19 90 GLN A CA 1
ATOM 606 C C . GLN A 1 90 ? -15.562 -0.089 13.539 1.00 96.19 90 GLN A C 1
ATOM 608 O O . GLN A 1 90 ? -15.638 1.064 13.964 1.00 96.19 90 GLN A O 1
ATOM 613 N N . GLY A 1 91 ? -16.202 -0.487 12.441 1.00 94.69 91 GLY A N 1
ATOM 614 C CA . GLY A 1 91 ? -17.035 0.393 11.625 1.00 94.69 91 GLY A CA 1
ATOM 615 C C . GLY A 1 91 ? -16.572 0.425 10.178 1.00 94.69 91 GLY A C 1
ATOM 616 O O . GLY A 1 91 ? -15.946 -0.517 9.705 1.00 94.69 91 GLY A O 1
ATOM 617 N N . SER A 1 92 ? -16.923 1.488 9.456 1.00 93.38 92 SER A N 1
ATOM 618 C CA . SER A 1 92 ? -16.654 1.655 8.018 1.00 93.38 92 SER A CA 1
ATOM 619 C C . SER A 1 92 ? -15.936 2.958 7.681 1.00 93.38 92 SER A C 1
ATOM 621 O O . SER A 1 92 ? -15.871 3.337 6.520 1.00 93.38 92 SER A O 1
ATOM 623 N N . ALA A 1 93 ? -15.439 3.680 8.684 1.00 94.38 93 ALA A N 1
ATOM 624 C CA . ALA A 1 93 ? -14.792 4.977 8.501 1.00 94.38 93 ALA A CA 1
ATOM 625 C C . ALA A 1 93 ? -13.262 4.873 8.401 1.00 94.38 93 ALA A C 1
ATOM 627 O O . ALA A 1 93 ? -12.591 5.904 8.381 1.00 94.38 93 ALA A O 1
ATOM 628 N N . ASN A 1 94 ? -12.708 3.655 8.362 1.00 95.25 94 ASN A N 1
ATOM 629 C CA . ASN A 1 94 ? -11.264 3.484 8.363 1.00 95.25 94 ASN A CA 1
ATOM 630 C C . ASN A 1 94 ? -10.652 3.888 7.020 1.00 95.25 94 ASN A C 1
ATOM 632 O O . ASN A 1 94 ? -11.292 3.813 5.961 1.00 95.25 94 ASN A O 1
ATOM 636 N N . THR A 1 95 ? -9.392 4.301 7.075 1.00 95.75 95 THR A N 1
ATOM 637 C CA . THR A 1 95 ? -8.643 4.793 5.920 1.00 95.75 95 THR A CA 1
ATOM 638 C C . THR A 1 95 ? -7.263 4.158 5.829 1.00 95.75 95 THR A C 1
ATOM 640 O O . THR A 1 95 ? -6.616 3.880 6.840 1.00 95.75 95 THR A O 1
ATOM 643 N N . LEU A 1 96 ? -6.797 3.962 4.597 1.00 95.44 96 LEU A N 1
ATOM 644 C CA . LEU A 1 96 ? -5.421 3.583 4.296 1.00 95.44 96 LEU A CA 1
ATOM 645 C C . LEU A 1 96 ? -4.835 4.594 3.316 1.00 95.44 96 LEU A C 1
ATOM 647 O O . LEU A 1 96 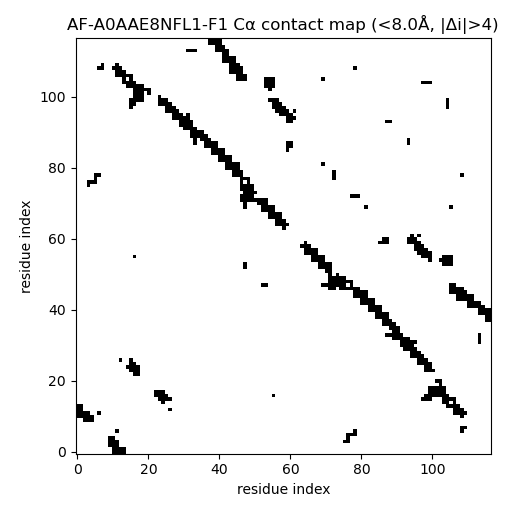? -5.280 4.699 2.171 1.00 95.44 96 LEU A O 1
ATOM 651 N N . LYS A 1 97 ? -3.843 5.349 3.780 1.00 94.31 97 LYS A N 1
ATOM 652 C CA . LYS A 1 97 ? -3.157 6.367 2.986 1.00 94.31 97 LYS A CA 1
ATOM 653 C C . LYS A 1 97 ? -1.810 5.858 2.497 1.00 94.31 97 LYS A C 1
ATOM 655 O O . LYS A 1 97 ? -1.021 5.363 3.292 1.00 94.31 97 LYS A O 1
ATOM 660 N N . PHE A 1 98 ? -1.538 6.088 1.220 1.00 94.12 98 PHE A N 1
ATOM 661 C CA . PHE A 1 98 ? -0.283 5.857 0.524 1.00 94.12 98 PHE A CA 1
ATOM 662 C C . PHE A 1 98 ? 0.349 7.202 0.163 1.00 94.12 98 PHE A C 1
ATOM 664 O O . PHE A 1 98 ? -0.302 8.091 -0.397 1.00 94.12 98 PHE A O 1
ATOM 671 N N . ALA A 1 99 ? 1.629 7.348 0.468 1.00 91.56 99 ALA A N 1
ATOM 672 C CA . ALA A 1 99 ? 2.435 8.498 0.087 1.00 91.56 99 ALA A CA 1
ATOM 673 C C . ALA A 1 99 ? 3.871 8.051 -0.189 1.00 91.56 99 ALA A C 1
ATOM 675 O O . ALA A 1 99 ? 4.302 7.008 0.293 1.00 91.56 99 ALA A O 1
ATOM 676 N N . ASN A 1 100 ? 4.646 8.848 -0.912 1.00 90.75 100 ASN A N 1
ATOM 677 C CA . ASN A 1 100 ? 6.094 8.676 -0.945 1.00 90.75 100 ASN A CA 1
ATOM 678 C C . ASN A 1 100 ? 6.764 10.055 -1.071 1.00 90.75 100 ASN A C 1
ATOM 680 O O . ASN A 1 100 ? 6.740 10.641 -2.148 1.00 90.75 100 ASN A O 1
ATOM 684 N N . PRO A 1 101 ? 7.340 10.604 0.012 1.00 83.69 101 PRO A N 1
ATOM 685 C CA . PRO A 1 101 ? 7.909 11.951 -0.011 1.00 83.69 101 PRO A CA 1
ATOM 686 C C . PRO A 1 101 ? 9.237 12.051 -0.777 1.00 83.69 101 PRO A C 1
ATOM 688 O O . PRO A 1 101 ? 9.666 13.160 -1.092 1.00 83.69 101 PRO A O 1
ATOM 691 N N . THR A 1 102 ? 9.895 10.923 -1.063 1.00 82.81 102 THR A N 1
ATOM 692 C CA . THR A 1 102 ? 11.253 10.875 -1.632 1.00 82.81 102 THR A CA 1
ATOM 693 C C . THR A 1 102 ? 11.320 10.259 -3.030 1.00 82.81 102 THR A C 1
ATOM 695 O O . THR A 1 102 ? 12.408 10.138 -3.583 1.00 82.81 102 THR A O 1
ATOM 698 N N . GLY A 1 103 ? 10.194 9.820 -3.593 1.00 85.44 103 GLY A N 1
ATOM 699 C CA . GLY A 1 103 ? 10.155 9.160 -4.896 1.00 85.44 103 GLY A CA 1
ATOM 700 C C . GLY A 1 103 ? 8.745 8.763 -5.316 1.00 85.44 103 GLY A C 1
ATOM 701 O O . GLY A 1 103 ? 7.766 9.154 -4.682 1.00 85.44 103 GLY A O 1
ATOM 702 N N . TRP A 1 104 ? 8.645 7.970 -6.383 1.00 86.2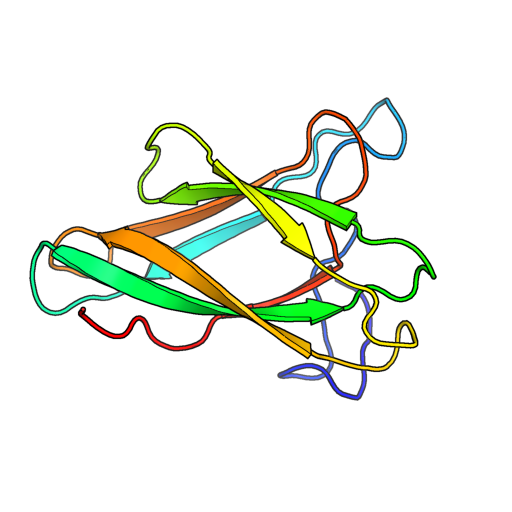5 104 TRP A N 1
ATOM 703 C CA . TRP A 1 104 ? 7.382 7.360 -6.797 1.00 86.25 104 TRP A CA 1
ATOM 704 C C . TRP A 1 104 ? 7.079 6.110 -5.964 1.00 86.25 104 TRP A C 1
ATOM 706 O O . TRP A 1 104 ? 7.933 5.239 -5.780 1.00 86.25 104 TRP A O 1
ATOM 716 N N . ALA A 1 105 ? 5.844 6.008 -5.485 1.00 89.38 105 ALA A N 1
ATOM 717 C CA . ALA A 1 105 ? 5.253 4.754 -5.037 1.00 89.38 105 ALA A CA 1
ATOM 718 C C . ALA A 1 105 ? 4.991 3.825 -6.248 1.00 89.38 105 ALA A C 1
ATOM 720 O O . ALA A 1 105 ? 5.061 4.277 -7.400 1.00 89.38 105 ALA A O 1
ATOM 721 N N . PRO A 1 106 ? 4.741 2.518 -6.033 1.00 89.81 106 PRO A N 1
ATOM 722 C CA . PRO A 1 106 ? 4.155 1.689 -7.085 1.00 89.81 106 PRO A CA 1
ATOM 723 C C . PRO A 1 106 ? 2.776 2.223 -7.490 1.00 89.81 106 PRO A C 1
ATOM 725 O O . PRO A 1 106 ? 2.123 2.929 -6.714 1.00 89.81 106 PRO A O 1
ATOM 728 N N . ASP A 1 107 ? 2.322 1.833 -8.675 1.00 90.75 107 ASP A N 1
ATOM 729 C CA . ASP A 1 107 ? 0.950 2.098 -9.089 1.00 90.75 107 ASP A CA 1
ATOM 730 C C . ASP A 1 107 ? 0.027 1.155 -8.306 1.00 90.75 107 ASP A C 1
ATOM 732 O O . ASP A 1 107 ? 0.338 -0.025 -8.112 1.00 90.75 107 ASP A O 1
ATOM 736 N N . ILE A 1 108 ? -1.077 1.683 -7.781 1.00 91.12 108 ILE A N 1
ATOM 737 C CA . ILE A 1 108 ? -1.990 0.926 -6.917 1.00 91.12 108 ILE A CA 1
ATOM 738 C C . ILE A 1 108 ? -3.228 0.537 -7.717 1.00 91.12 108 ILE A C 1
ATOM 740 O O . ILE A 1 108 ? -3.975 1.407 -8.161 1.00 91.12 108 ILE A O 1
ATOM 744 N N . ASP A 1 109 ? -3.449 -0.768 -7.860 1.00 88.81 109 ASP A N 1
ATOM 745 C CA . ASP A 1 109 ? -4.655 -1.334 -8.473 1.00 88.81 109 ASP A CA 1
ATOM 746 C C . ASP A 1 109 ? -5.813 -1.335 -7.462 1.00 88.81 109 ASP A C 1
ATOM 748 O O . ASP A 1 109 ? -6.901 -0.824 -7.717 1.00 88.81 109 ASP A O 1
ATOM 752 N N . GLY A 1 110 ? -5.557 -1.816 -6.243 1.00 88.75 110 GLY A N 1
ATOM 753 C CA . GLY A 1 110 ? 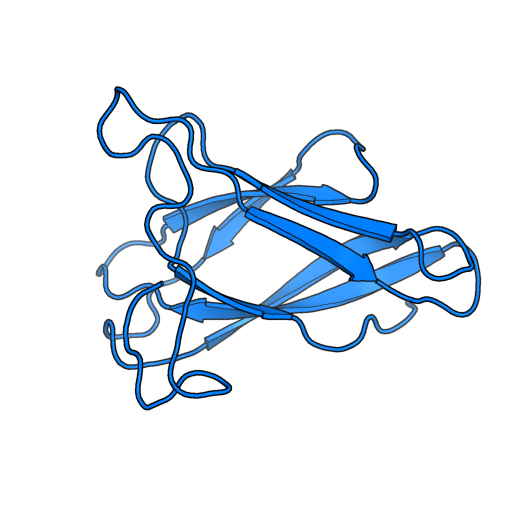-6.576 -1.847 -5.201 1.00 88.75 110 GLY A CA 1
ATOM 754 C C . GLY A 1 110 ? -6.117 -2.523 -3.917 1.00 88.75 110 GLY A C 1
ATOM 755 O O . GLY A 1 110 ? -4.947 -2.865 -3.743 1.00 88.75 110 GLY A O 1
ATOM 756 N N . ILE A 1 111 ? -7.061 -2.726 -2.999 1.00 91.94 111 ILE A N 1
ATOM 757 C CA . ILE A 1 111 ? -6.834 -3.500 -1.776 1.00 91.94 111 ILE A CA 1
ATOM 758 C C . ILE A 1 111 ? -7.868 -4.613 -1.635 1.00 91.94 111 ILE A C 1
ATOM 760 O O . ILE A 1 111 ? -9.036 -4.449 -1.984 1.00 91.94 111 ILE A O 1
ATOM 764 N N . GLY A 1 112 ? -7.430 -5.746 -1.098 1.00 90.25 112 GLY A N 1
ATOM 765 C CA . GLY A 1 112 ? -8.306 -6.817 -0.651 1.00 90.25 112 GLY A CA 1
ATOM 766 C C . GLY A 1 112 ? -9.038 -6.452 0.641 1.00 90.25 112 GLY A C 1
ATOM 767 O O . GLY A 1 112 ? -8.665 -5.518 1.355 1.00 90.25 112 GLY A O 1
ATOM 768 N N . ALA A 1 113 ? -10.075 -7.228 0.960 1.00 89.12 113 ALA A N 1
ATOM 769 C CA . ALA A 1 113 ? -10.799 -7.080 2.216 1.00 89.12 113 ALA A CA 1
ATOM 770 C C . ALA A 1 113 ? -9.853 -7.299 3.418 1.00 89.12 113 ALA A C 1
ATOM 772 O O . ALA A 1 113 ? -9.106 -8.284 3.417 1.00 89.12 113 ALA A O 1
ATOM 773 N N . PRO A 1 114 ? -9.876 -6.428 4.446 1.00 92.12 114 PRO A N 1
ATOM 774 C CA . PRO A 1 114 ? -9.067 -6.624 5.642 1.00 92.12 114 PRO A CA 1
ATOM 775 C C . PRO A 1 114 ? -9.413 -7.942 6.346 1.00 92.12 114 PRO A C 1
ATOM 777 O O . PRO A 1 114 ? -10.576 -8.203 6.659 1.00 92.12 114 PRO A O 1
ATOM 780 N N . ALA A 1 115 ? -8.400 -8.748 6.654 1.00 93.25 115 ALA A N 1
ATOM 781 C CA . ALA A 1 115 ? -8.536 -9.990 7.409 1.00 93.25 115 ALA A CA 1
ATOM 782 C C . ALA A 1 115 ? -7.987 -9.802 8.826 1.00 93.25 115 ALA A C 1
ATOM 784 O O . ALA A 1 115 ? -6.830 -9.417 8.994 1.00 93.25 115 ALA A O 1
ATOM 785 N N . LYS A 1 116 ? -8.812 -10.046 9.849 1.00 91.81 116 LYS A N 1
ATOM 786 C CA . LYS A 1 116 ? -8.388 -9.910 11.249 1.00 91.81 116 LYS A CA 1
ATOM 787 C C . LYS A 1 116 ? -7.272 -10.916 11.557 1.00 91.81 116 LYS A C 1
ATOM 789 O O . LYS A 1 116 ? -7.375 -12.063 11.123 1.00 91.81 116 LYS A O 1
ATOM 794 N N . GLN A 1 117 ? -6.233 -10.474 12.268 1.00 86.25 117 GLN A N 1
ATOM 795 C CA . GLN A 1 117 ? -5.190 -11.359 12.800 1.00 86.25 117 GLN A CA 1
ATOM 796 C C . GLN A 1 117 ? -5.654 -12.120 14.043 1.00 86.25 117 GLN A C 1
ATOM 798 O O . GLN A 1 117 ? -6.497 -11.576 14.798 1.00 86.25 117 GLN A O 1
#

Foldseek 3Di:
DDAACQFDVRDWAWPFECAVVPDWHKDKDWQAADAAWAKWKKKWKFADADQAWDWKWKDKQNPDTDIDTGHHQVHRNGIDIDIDMDTDHHDGGIMIMITYHPHIDTITRGMDRIHHD

=== Feature glossary ===
The features interleaved in this record are:

— What the protein is —

Sequence gives the chain of amino acids in standard one-letter code (A=alanine, C=cysteine, …, Y=tyrosine), read N→C. It is the only feature that is directly encoded by the gene; all structural features are derived from the folded form of this sequence.

Database cross-references. InterPro integrates a dozen domain/family signature databases into unified entries with residue-range hits. GO terms attach function/process/location labels with evidence codes. CATH codes position the fold in a four-level structural taxonomy. Organism is the NCBI-taxonomy species name.

— Where its atoms are —

Atomic coordinates in PDBx/mmCIF format — the same representation the Protein Data Bank distributes. Each line of the _atom_site loop places one backbone atom in Cartesian space (units: ångströms, origin: arbitrary).

The six renders are orthographic views along the three Cartesian axes in both directions. Representation (cartoon, sticks, or surface) and color scheme (sequence-rainbow or by-chain) vary across proteins so the training set covers all the common visualization conventions.

— Local backbone conformation —

Eight-state secondary structure (DSSP): H is the canonical α-helix, G the tighter 3₁₀-helix, I the wider π-helix; E/B are β-structure, T and S are turns and bends, and '-' is everything else. DSSP derives these from the pattern of main-chain N–H···O=C hydrogen bonds, not from the sequence.

P-SEA three-state annotation labels each residue as helix, strand, or coil based purely on the geometry of the Cα trace. It serves as a fallback when the full backbone (and thus DSSP) is unavailable.

The φ/ψ torsion pair specifies the backbone conformation at each residue. φ rotates about the N–Cα bond, ψ about the Cα–C bond. Steric clashes forbid most of the (φ, ψ) plane — the allowed regions (α-helix basin, β-sheet basin, left-handed helix) are the Ramachandran-allowed regions.

— Global shape and packing —

The geometric summary reports three shape descriptors. Rg (radius of gyration) measures how spread out the Cα atoms are about their centre of mass; compact globular proteins have small Rg, elongated or unfolded ones large. Cα contacts (<8 Å, |i−j|>4) count long-range residue pairs in spatial proximity — high for tightly packed folds, near zero for rods or random coil. The bounding-box extents give the protein's footprint along x, y, z in Å.

Solvent-accessible surface area (SASA) is the area in Å² traced out by the centre of a 1.4 Å probe sphere (a water molecule) rolled over the protein's van der Waals surface (Shrake–Rupley / Lee–Richards construction). Buried residues have near-zero SASA; fully exposed residues can exceed 200 Å². The total SASA scales roughly with the number of surface residues.

The contact map is a binary N×N matrix image: pixel (i, j) is dark where Cα_i and Cα_j are within 8 Å and |i−j|>4. Because the |i−j|>4 filter removes local helical contacts, off-diagonal stripes parallel to the main diagonal indicate parallel β-sheets; stripes perpendicular to it indicate antiparallel β-sheets. The Ramachandran plot scatters every residue's (φ, ψ) pair against the sterically allowed regions. The PAE heatmap renders the predicted-aligned-error matrix.

— Structural neighborhood —

3Di is Foldseek's structural alphabet. Each residue is assigned one of twenty discrete states based on how its Cα sits relative to its spatial (not sequential) neighbors. Aligning 3Di strings finds structural homologs roughly as well as full 3D superposition, but orders of magnitude faster.

Nearest PDB neighbors are the top structural matches found by Foldseek when searching this structure against the entire Protein Data Bank. Each hit reports a TM-score (0 to 1; >0.5 almost always implies the same fold) and an E-value. These are *structural* homologs — they may share no detectable sequence similarity.

— Confidence and disorder —

For AlphaFold models, the B-factor field carries pLDDT — the model's own estimate of local accuracy on a 0–100 scale. Regions with pLDDT<50 should be treated as essentially unmodeled; they often correspond to intrinsically disordered segments.

Crystallographic B-factors measure how much each atom's electron density is smeared out, in Å². They rise in mobile loops and surface residues and fall in the buried interior. In AlphaFold models this column is repurposed to hold pLDDT instead.

Predicted aligned error is AlphaFold's pairwise confidence. Unlike pLDDT (per-residue), PAE is per-residue-pair and captures whether two parts of the structure are correctly placed relative to each other. Units are ångströms of expected positional error.